Protein AF-A0A2E3PGF3-F1 (afdb_monomer_lite)

Foldseek 3Di:
DDLVVVLVVLVVPKKWFWDQDPDPPRDIWIAIPVRHTDDPVSCVVCVVQWDQPADPPDPPDDRRIIGGDD

Radius of gyration: 11.7 Å; chains: 1; bounding box: 26×25×29 Å

Sequence (70 aa):
MKVMDVLSRIRAGERVMVHLGAGQEVKKKYSLTDGTKVSEDQFRRIREFLKPHDPGLFSDAEPQSYQWGG

Structure (mmCIF, N/CA/C/O backbone):
data_AF-A0A2E3PGF3-F1
#
_entry.id   AF-A0A2E3PGF3-F1
#
loop_
_atom_site.group_PDB
_atom_site.id
_atom_site.type_symbol
_atom_site.label_atom_id
_atom_site.label_alt_id
_atom_site.label_comp_id
_atom_site.label_asym_id
_atom_site.label_entity_id
_atom_site.label_seq_id
_atom_site.pdbx_PDB_ins_code
_atom_site.Cartn_x
_atom_site.Cartn_y
_atom_site.Cartn_z
_atom_site.occupancy
_atom_site.B_iso_or_equiv
_atom_site.auth_seq_id
_atom_site.auth_comp_id
_atom_site.auth_asym_id
_atom_site.auth_atom_id
_atom_site.pdbx_PDB_model_num
ATOM 1 N N . MET A 1 1 ? 1.297 13.532 7.135 1.00 77.56 1 MET A N 1
ATOM 2 C CA . MET A 1 1 ? 0.368 12.478 7.601 1.00 77.56 1 MET A CA 1
ATOM 3 C C . MET A 1 1 ? 1.157 11.440 8.387 1.00 77.56 1 MET A C 1
ATOM 5 O O . MET A 1 1 ? 2.285 11.154 7.990 1.00 77.56 1 MET A O 1
ATOM 9 N N . LYS A 1 2 ? 0.644 10.927 9.509 1.00 87.81 2 LYS A N 1
ATOM 10 C CA . LYS A 1 2 ? 1.333 9.886 10.288 1.00 87.81 2 LYS A CA 1
ATOM 11 C C . LYS A 1 2 ? 1.073 8.514 9.664 1.00 87.81 2 LYS A C 1
ATOM 13 O O . LYS A 1 2 ? 0.059 8.308 9.009 1.00 87.81 2 LYS A O 1
ATOM 18 N N . VAL A 1 3 ? 1.979 7.562 9.893 1.00 87.44 3 VAL A N 1
ATOM 19 C CA . VAL A 1 3 ? 1.836 6.167 9.420 1.00 87.44 3 VAL A CA 1
ATOM 20 C C . VAL A 1 3 ? 0.521 5.544 9.913 1.00 87.44 3 VAL A C 1
ATOM 22 O O . VAL A 1 3 ? -0.168 4.871 9.156 1.00 87.44 3 VAL A O 1
ATOM 25 N N . MET A 1 4 ? 0.140 5.832 11.161 1.00 89.06 4 MET A N 1
ATOM 26 C CA . MET A 1 4 ? -1.095 5.323 11.767 1.00 89.06 4 MET A CA 1
ATOM 27 C C . MET A 1 4 ? -2.369 5.857 11.100 1.00 89.06 4 MET A C 1
ATOM 29 O O . MET A 1 4 ? -3.368 5.141 11.039 1.00 89.06 4 MET A O 1
ATOM 33 N N . ASP A 1 5 ? -2.331 7.077 10.560 1.00 90.88 5 ASP A N 1
ATOM 34 C CA . ASP A 1 5 ? -3.468 7.649 9.832 1.00 90.88 5 ASP A CA 1
ATOM 35 C C . ASP A 1 5 ? -3.679 6.881 8.518 1.00 90.88 5 ASP A C 1
ATOM 37 O O . ASP A 1 5 ? -4.800 6.501 8.194 1.00 90.88 5 ASP A O 1
ATOM 41 N N . VAL A 1 6 ? -2.587 6.571 7.804 1.00 88.31 6 VAL A N 1
ATOM 42 C CA . VAL A 1 6 ? -2.611 5.760 6.571 1.00 88.31 6 VAL A CA 1
ATOM 43 C C . VAL A 1 6 ? -3.208 4.382 6.847 1.00 88.31 6 VAL A C 1
ATOM 45 O O . VAL A 1 6 ? -4.120 3.948 6.147 1.00 88.31 6 VAL A O 1
ATOM 48 N N . LEU A 1 7 ? -2.733 3.713 7.900 1.00 89.19 7 LEU A N 1
ATOM 49 C CA . LEU A 1 7 ? -3.215 2.389 8.290 1.00 89.19 7 LEU A CA 1
ATOM 50 C C . LEU A 1 7 ? -4.711 2.402 8.638 1.00 89.19 7 LEU A C 1
ATOM 52 O O . LEU A 1 7 ? -5.454 1.523 8.207 1.00 89.19 7 LEU A O 1
ATOM 56 N N . SER A 1 8 ? -5.161 3.419 9.379 1.00 91.62 8 SER A N 1
ATOM 57 C CA . SER A 1 8 ? -6.570 3.568 9.766 1.00 91.62 8 SER A CA 1
ATOM 58 C C . SER A 1 8 ? -7.481 3.747 8.552 1.00 91.62 8 SER A C 1
ATOM 60 O O . SER A 1 8 ? -8.557 3.158 8.504 1.00 91.62 8 SER A O 1
ATOM 62 N N . ARG A 1 9 ? -7.035 4.505 7.544 1.00 92.94 9 ARG A N 1
ATOM 63 C CA . ARG A 1 9 ? -7.783 4.703 6.295 1.00 92.94 9 ARG A CA 1
ATOM 64 C C . ARG A 1 9 ? -7.870 3.432 5.454 1.00 92.94 9 ARG A C 1
ATOM 66 O O . ARG A 1 9 ? -8.944 3.095 4.966 1.00 92.94 9 ARG A O 1
ATOM 73 N N . ILE A 1 10 ? -6.775 2.680 5.351 1.00 90.69 10 ILE A N 1
ATOM 74 C CA . ILE A 1 10 ? -6.771 1.395 4.635 1.00 90.69 10 ILE A CA 1
ATOM 75 C C . ILE A 1 10 ? -7.680 0.382 5.335 1.00 90.69 10 ILE A C 1
ATOM 77 O O . ILE A 1 10 ? -8.458 -0.316 4.688 1.00 90.69 10 ILE A O 1
ATOM 81 N N . ARG A 1 11 ? -7.662 0.356 6.673 1.00 89.81 11 ARG A N 1
ATOM 82 C CA . ARG A 1 11 ? -8.586 -0.459 7.472 1.00 89.81 11 ARG A CA 1
ATOM 83 C C . ARG A 1 11 ? -10.053 -0.050 7.281 1.00 89.81 11 ARG A C 1
ATOM 85 O O . ARG A 1 11 ? -10.928 -0.903 7.387 1.00 89.81 11 ARG A O 1
ATOM 92 N N . ALA A 1 12 ? -10.324 1.221 6.981 1.00 91.00 12 ALA A N 1
ATOM 93 C CA . ALA A 1 12 ? -11.660 1.723 6.656 1.00 91.00 12 ALA A CA 1
ATOM 94 C C . ALA A 1 12 ? -12.119 1.392 5.220 1.00 91.00 12 ALA A C 1
ATOM 96 O O . ALA A 1 12 ? -13.254 1.701 4.865 1.00 91.00 12 ALA A O 1
ATOM 97 N N . GLY A 1 13 ? -11.272 0.750 4.407 1.00 88.50 13 GLY A N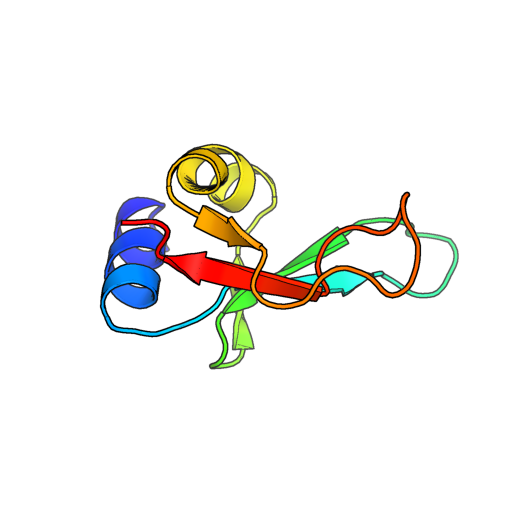 1
ATOM 98 C CA . GLY A 1 13 ? -11.612 0.282 3.061 1.00 88.50 13 GLY A CA 1
ATOM 99 C C . GLY A 1 13 ? -10.841 0.959 1.928 1.00 88.50 13 GLY A C 1
ATOM 100 O O . GLY A 1 13 ? -11.039 0.593 0.770 1.00 88.50 13 GLY A O 1
ATOM 101 N N . GLU A 1 14 ? -9.952 1.914 2.221 1.00 91.75 14 GLU A N 1
ATOM 102 C CA . GLU A 1 14 ? -9.062 2.462 1.194 1.00 91.75 14 GLU A CA 1
ATOM 103 C C . GLU A 1 14 ? -7.989 1.457 0.766 1.00 91.75 14 GLU A C 1
ATOM 105 O O . GLU A 1 14 ? -7.639 0.523 1.490 1.00 91.75 14 GLU A O 1
ATOM 110 N N . ARG A 1 15 ? -7.432 1.666 -0.428 1.00 91.94 15 ARG A N 1
ATOM 111 C CA . ARG A 1 15 ? -6.335 0.852 -0.965 1.00 91.94 15 ARG A CA 1
ATOM 112 C C . ARG A 1 15 ? -5.109 1.713 -1.190 1.00 91.94 15 ARG A C 1
ATOM 114 O O . ARG A 1 15 ? -5.230 2.892 -1.514 1.00 91.94 15 ARG A O 1
ATOM 121 N N . VAL A 1 16 ? -3.933 1.113 -1.052 1.00 91.88 16 VAL A N 1
ATOM 122 C CA . VAL A 1 16 ? -2.680 1.732 -1.484 1.00 91.88 16 VAL A CA 1
ATOM 123 C C . VAL A 1 16 ? -2.456 1.378 -2.944 1.00 91.88 16 VAL A C 1
ATOM 125 O O . VAL A 1 16 ? -2.252 0.215 -3.271 1.00 91.88 16 VAL A O 1
ATOM 128 N N . MET A 1 17 ? -2.471 2.379 -3.808 1.00 90.81 17 MET A N 1
ATOM 129 C CA . MET A 1 17 ? -2.138 2.289 -5.220 1.00 90.81 17 MET A CA 1
ATOM 130 C C . MET A 1 17 ? -0.631 2.447 -5.416 1.00 90.81 17 MET A C 1
ATOM 132 O O . MET A 1 17 ? -0.005 3.346 -4.844 1.00 90.81 17 MET A O 1
ATOM 136 N N . VAL A 1 18 ? -0.053 1.594 -6.256 1.00 88.75 18 VAL A N 1
ATOM 137 C CA . VAL A 1 18 ? 1.342 1.677 -6.687 1.00 88.75 18 VAL A CA 1
ATOM 138 C C . VAL A 1 18 ? 1.384 2.273 -8.084 1.00 88.75 18 VAL A C 1
ATOM 140 O O . VAL A 1 18 ? 0.833 1.727 -9.036 1.00 88.75 18 VAL A O 1
ATOM 143 N N . HIS A 1 19 ? 2.092 3.384 -8.223 1.00 85.31 19 HIS A N 1
ATOM 144 C CA . HIS A 1 19 ? 2.364 4.013 -9.503 1.00 85.31 19 HIS A CA 1
ATOM 145 C C . HIS A 1 19 ? 3.840 3.835 -9.839 1.00 85.31 19 HIS A C 1
ATOM 147 O O . HIS A 1 19 ? 4.726 4.302 -9.115 1.00 85.31 19 HIS A O 1
ATOM 153 N N . LEU A 1 20 ? 4.107 3.173 -10.959 1.00 78.56 20 LEU A N 1
ATOM 154 C CA . LEU A 1 20 ? 5.443 3.104 -11.533 1.00 78.56 20 LEU A CA 1
ATOM 155 C C . LEU A 1 20 ? 5.718 4.431 -12.250 1.00 78.56 20 LEU A C 1
ATOM 157 O O . LEU A 1 20 ? 4.935 4.855 -13.101 1.00 78.56 20 LEU A O 1
ATOM 161 N N . GLY A 1 21 ? 6.798 5.119 -11.878 1.00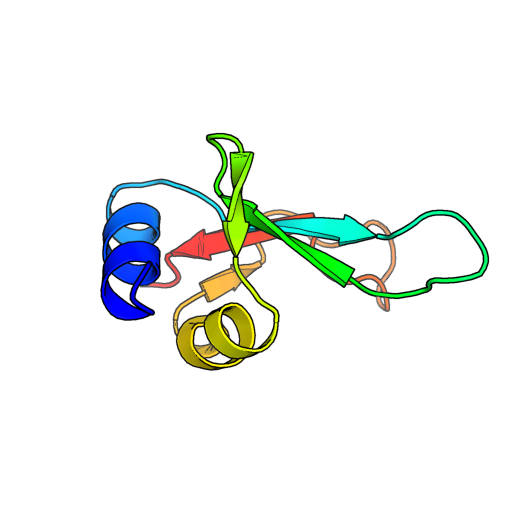 66.12 21 GLY A N 1
ATOM 162 C CA . GLY A 1 21 ? 7.255 6.290 -12.622 1.00 66.12 21 GLY A CA 1
ATOM 163 C C . GLY A 1 21 ? 7.621 5.897 -14.055 1.00 66.12 21 GLY A C 1
ATOM 164 O O . GLY A 1 21 ? 8.306 4.899 -14.266 1.00 66.12 21 GLY A O 1
ATOM 165 N N . ALA A 1 22 ? 7.163 6.669 -15.041 1.00 57.00 22 ALA A N 1
ATOM 166 C CA . ALA A 1 22 ? 7.614 6.531 -16.422 1.00 57.00 22 ALA A CA 1
ATOM 167 C C . ALA A 1 22 ? 8.883 7.380 -16.635 1.00 57.00 22 ALA A C 1
ATOM 169 O O . ALA A 1 22 ? 8.887 8.564 -16.297 1.00 57.00 22 ALA A O 1
ATOM 170 N N . GLY A 1 23 ? 9.948 6.796 -17.201 1.00 61.44 23 GLY A N 1
ATOM 171 C CA . GLY A 1 23 ? 11.186 7.503 -17.576 1.00 61.44 23 GLY A CA 1
ATOM 172 C C . GLY A 1 23 ? 12.421 7.165 -16.722 1.00 61.44 23 GLY A C 1
ATOM 173 O O . GLY A 1 23 ? 12.544 6.057 -16.212 1.00 61.44 23 GLY A O 1
ATOM 174 N N . GLN A 1 24 ? 13.359 8.118 -16.595 1.00 53.00 24 GLN A N 1
ATOM 175 C CA . GLN A 1 24 ? 14.648 7.949 -15.889 1.00 53.00 24 GLN A CA 1
ATOM 176 C C . GLN A 1 24 ? 14.524 7.827 -14.357 1.00 53.00 24 GLN A C 1
ATOM 178 O O . GLN A 1 24 ? 15.452 7.356 -13.702 1.00 53.00 24 GLN A O 1
ATOM 183 N N . GLU A 1 25 ? 13.385 8.206 -13.770 1.00 52.38 25 GLU A N 1
ATOM 184 C CA . GLU A 1 25 ? 13.087 7.950 -12.360 1.00 52.38 25 GLU A CA 1
ATOM 185 C C . GLU A 1 25 ? 12.218 6.697 -12.218 1.00 52.38 25 GLU A C 1
ATOM 187 O O . GLU A 1 25 ? 10.992 6.766 -12.135 1.00 52.38 25 GLU A O 1
ATOM 192 N N . VAL A 1 26 ? 12.869 5.538 -12.097 1.00 64.25 26 VAL A N 1
ATOM 193 C CA . VAL A 1 26 ? 12.244 4.249 -11.733 1.00 64.25 26 VAL A CA 1
ATOM 194 C C . VAL A 1 26 ? 11.866 4.230 -10.238 1.00 64.25 26 VAL A C 1
ATOM 196 O O . VAL A 1 26 ? 12.072 3.253 -9.523 1.00 64.25 26 VAL A O 1
ATOM 199 N N . LYS A 1 27 ? 11.370 5.349 -9.702 1.00 73.31 27 LYS A N 1
ATOM 200 C CA . LYS A 1 27 ? 10.939 5.442 -8.306 1.00 73.31 27 LYS A CA 1
ATOM 201 C C . LYS A 1 27 ? 9.448 5.169 -8.226 1.00 73.31 27 LYS A C 1
ATOM 203 O O . LYS A 1 27 ? 8.637 5.832 -8.874 1.00 73.31 27 LYS A O 1
ATOM 208 N N . LYS A 1 28 ? 9.097 4.180 -7.410 1.00 82.81 28 LYS A N 1
ATOM 209 C CA . LYS A 1 28 ? 7.712 3.811 -7.126 1.00 82.81 28 LYS A CA 1
ATOM 210 C C . LYS A 1 28 ? 7.068 4.912 -6.295 1.00 82.81 28 LYS A C 1
ATOM 212 O O . LYS A 1 28 ? 7.663 5.410 -5.340 1.00 82.81 28 LYS A O 1
ATOM 217 N N . LYS A 1 29 ? 5.856 5.303 -6.668 1.00 88.38 29 LYS A N 1
ATOM 218 C CA . LYS A 1 29 ? 5.043 6.261 -5.919 1.00 88.38 29 LYS A CA 1
ATOM 219 C C . LYS A 1 29 ? 3.846 5.520 -5.354 1.00 88.38 29 LYS A C 1
ATOM 221 O O . LYS A 1 29 ? 3.180 4.797 -6.085 1.00 88.38 29 LYS A O 1
ATOM 226 N N . TYR A 1 30 ? 3.570 5.730 -4.076 1.00 90.19 30 TYR A N 1
ATOM 227 C CA . TYR A 1 30 ? 2.428 5.126 -3.406 1.00 90.19 30 TYR A CA 1
ATOM 228 C C . TYR A 1 30 ? 1.390 6.214 -3.138 1.00 90.19 30 TYR A C 1
ATOM 230 O O . TYR A 1 30 ? 1.729 7.348 -2.785 1.00 90.19 30 TYR A O 1
ATOM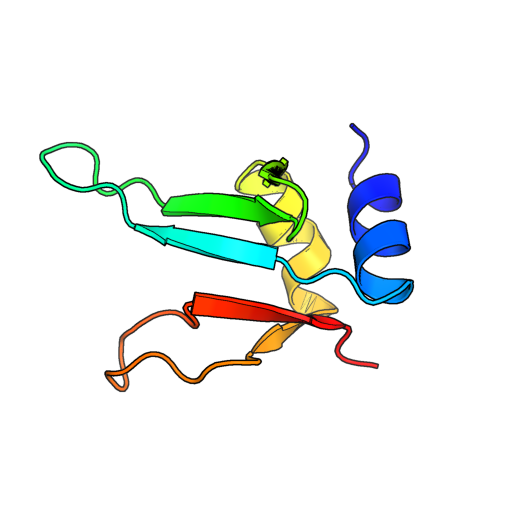 238 N N . SER A 1 31 ? 0.120 5.900 -3.335 1.00 92.62 31 SER A N 1
ATOM 239 C CA . SER A 1 31 ? -0.985 6.795 -2.999 1.00 92.62 31 SER A CA 1
ATOM 240 C C . SER A 1 31 ? -2.153 5.999 -2.432 1.00 92.62 31 SER A C 1
ATOM 242 O O . SER A 1 31 ? -2.222 4.793 -2.627 1.00 92.62 31 SER A O 1
ATOM 244 N N . LEU A 1 32 ? -3.042 6.638 -1.683 1.00 92.62 32 LEU A N 1
ATOM 245 C CA . LEU A 1 32 ? -4.334 6.060 -1.331 1.00 92.62 32 LEU A CA 1
ATOM 246 C C . LEU A 1 32 ? -5.313 6.243 -2.497 1.00 92.62 32 LEU A C 1
ATOM 248 O O . LEU A 1 32 ? -5.076 7.039 -3.405 1.00 92.62 32 LEU A O 1
ATOM 252 N N . THR A 1 33 ? -6.435 5.529 -2.465 1.00 91.19 33 THR A N 1
ATOM 253 C CA . THR A 1 33 ? -7.485 5.595 -3.499 1.00 91.19 33 THR A CA 1
ATOM 254 C C . THR A 1 33 ? -8.060 6.994 -3.724 1.00 91.19 33 THR A C 1
ATOM 256 O O . THR A 1 33 ? -8.572 7.268 -4.803 1.00 91.19 33 THR A O 1
ATOM 259 N N . ASP A 1 34 ? -7.965 7.885 -2.737 1.00 89.19 34 ASP A N 1
ATOM 260 C CA . ASP A 1 34 ? -8.383 9.288 -2.841 1.00 89.19 34 ASP A CA 1
ATOM 261 C C . ASP A 1 34 ? -7.302 10.214 -3.445 1.00 89.19 34 ASP A C 1
ATOM 263 O O . ASP A 1 34 ? -7.506 11.421 -3.559 1.00 89.19 34 ASP A O 1
ATOM 267 N N . GLY A 1 35 ? -6.134 9.670 -3.803 1.00 88.06 35 GLY A N 1
ATOM 268 C CA . GLY A 1 35 ? -4.978 10.410 -4.308 1.00 88.06 35 GLY A CA 1
ATOM 269 C C . GLY A 1 35 ? -4.029 10.939 -3.227 1.00 88.06 35 GLY A C 1
ATOM 270 O O . GLY A 1 35 ? -3.011 11.560 -3.554 1.00 88.06 35 GLY A O 1
ATOM 271 N N . THR A 1 36 ? -4.297 10.687 -1.942 1.00 91.25 36 THR A N 1
ATOM 272 C CA . THR A 1 36 ? -3.393 11.072 -0.854 1.00 91.25 36 THR A CA 1
ATOM 273 C C . THR A 1 36 ? -2.054 10.353 -1.010 1.00 91.25 36 THR A C 1
ATOM 275 O O . THR A 1 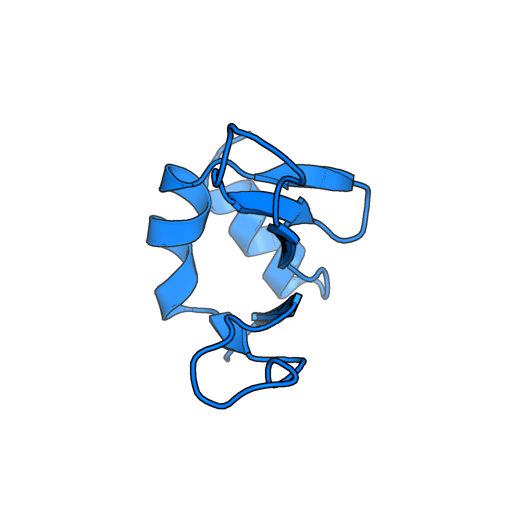36 ? -1.987 9.128 -1.029 1.00 91.25 36 THR A O 1
ATOM 278 N N . LYS A 1 37 ? -0.952 11.105 -1.087 1.00 91.50 37 LYS A N 1
ATOM 279 C CA . LYS A 1 37 ? 0.390 10.529 -1.260 1.00 91.50 37 LYS A CA 1
ATOM 280 C C . LYS A 1 37 ? 0.840 9.765 -0.012 1.00 91.50 37 LYS A C 1
ATOM 282 O O . LYS A 1 37 ? 0.765 10.286 1.102 1.00 91.50 37 LYS A O 1
ATOM 287 N N . VAL A 1 38 ? 1.389 8.575 -0.228 1.00 91.06 38 VAL A N 1
ATOM 288 C CA . VAL A 1 38 ? 2.039 7.733 0.782 1.00 91.06 38 VAL A CA 1
ATOM 289 C C . VAL A 1 38 ? 3.523 7.648 0.423 1.00 91.06 38 VAL A C 1
ATOM 291 O O . VAL A 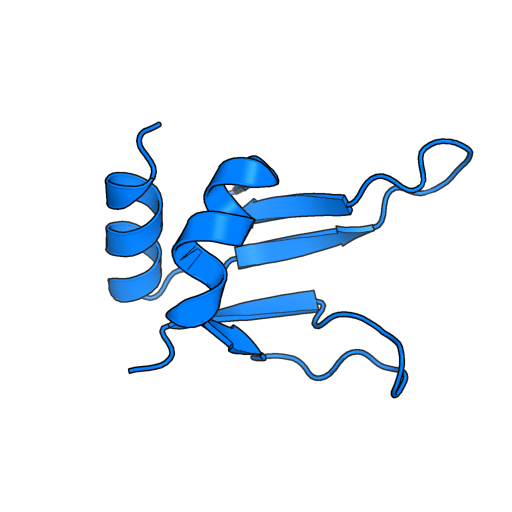1 38 ? 3.884 7.350 -0.716 1.00 91.06 38 VAL A O 1
ATOM 294 N N . SER A 1 39 ? 4.410 7.964 1.365 1.00 91.00 39 SER A N 1
ATOM 295 C CA . SER A 1 39 ? 5.849 7.822 1.128 1.00 91.00 39 SER A CA 1
ATOM 296 C C . SER A 1 39 ? 6.264 6.350 1.131 1.00 91.00 39 SER A C 1
ATOM 298 O O . SER A 1 39 ? 5.602 5.504 1.732 1.00 91.00 39 SER A O 1
ATOM 300 N N . GLU A 1 40 ? 7.394 6.036 0.497 1.00 89.94 40 GLU A N 1
ATOM 301 C CA . GLU A 1 40 ? 7.927 4.670 0.499 1.00 89.94 40 GLU A CA 1
ATOM 302 C C . GLU A 1 40 ? 8.190 4.154 1.923 1.00 89.94 40 GLU A C 1
ATOM 304 O O . GLU A 1 40 ? 7.839 3.019 2.236 1.00 89.94 40 GLU A O 1
ATOM 309 N N . ASP A 1 41 ? 8.721 4.992 2.818 1.00 90.62 41 ASP A N 1
ATOM 310 C CA . ASP A 1 41 ? 8.943 4.616 4.220 1.00 90.62 41 ASP A CA 1
ATOM 311 C C . ASP A 1 41 ? 7.639 4.315 4.964 1.00 90.62 41 ASP A C 1
ATOM 313 O O . ASP A 1 41 ? 7.580 3.386 5.772 1.00 90.62 41 ASP A O 1
ATOM 317 N N . GLN A 1 42 ? 6.582 5.092 4.700 1.00 90.88 42 GLN A N 1
ATOM 318 C CA . GLN A 1 42 ? 5.263 4.835 5.275 1.00 90.88 42 GLN A CA 1
ATOM 319 C C . GLN A 1 42 ? 4.713 3.509 4.765 1.00 90.88 42 GLN A C 1
ATOM 321 O O . GLN A 1 42 ? 4.274 2.697 5.574 1.00 90.88 42 GLN A O 1
ATOM 326 N N . PHE A 1 43 ? 4.793 3.276 3.452 1.00 91.00 43 PHE A N 1
ATOM 327 C CA . PHE A 1 43 ? 4.365 2.030 2.831 1.00 91.00 43 PHE A CA 1
ATOM 328 C C . PHE A 1 43 ? 5.120 0.823 3.401 1.00 91.00 43 PHE A C 1
ATOM 330 O O . PHE A 1 43 ? 4.492 -0.139 3.830 1.00 91.00 43 PHE A O 1
ATOM 337 N N . ARG A 1 44 ? 6.454 0.885 3.503 1.00 90.94 44 ARG A N 1
ATOM 338 C CA . ARG A 1 44 ? 7.277 -0.204 4.060 1.00 90.94 44 ARG A CA 1
ATOM 339 C C . ARG A 1 44 ? 6.867 -0.588 5.482 1.00 90.94 44 ARG A C 1
ATOM 341 O O . ARG A 1 44 ? 6.863 -1.772 5.792 1.00 90.94 44 ARG A O 1
ATOM 348 N N . ARG A 1 45 ? 6.492 0.387 6.318 1.00 92.50 45 ARG A N 1
ATOM 349 C CA . ARG A 1 45 ? 6.038 0.153 7.702 1.00 92.50 45 ARG A CA 1
ATOM 350 C C . ARG A 1 45 ? 4.644 -0.455 7.808 1.00 92.50 45 ARG A C 1
ATOM 352 O O . ARG A 1 45 ? 4.338 -1.052 8.827 1.00 92.50 45 ARG A O 1
ATOM 359 N N . ILE A 1 46 ? 3.785 -0.251 6.812 1.00 90.06 46 ILE A N 1
ATOM 360 C CA . ILE A 1 46 ? 2.418 -0.794 6.827 1.00 90.06 46 ILE A CA 1
ATOM 361 C C . ILE A 1 46 ? 2.273 -2.051 5.973 1.00 90.06 46 ILE A C 1
ATOM 363 O O . ILE A 1 46 ? 1.289 -2.761 6.126 1.00 90.06 46 ILE A O 1
ATOM 367 N N . ARG A 1 47 ? 3.234 -2.333 5.085 1.00 89.00 47 ARG A N 1
ATOM 368 C CA . ARG A 1 47 ? 3.179 -3.414 4.092 1.00 89.00 47 ARG A CA 1
ATOM 369 C C . ARG A 1 47 ? 2.883 -4.780 4.704 1.00 89.00 47 ARG A C 1
ATOM 371 O O . ARG A 1 47 ? 2.180 -5.560 4.079 1.00 89.00 47 ARG A O 1
ATOM 378 N N . GLU A 1 48 ? 3.391 -5.062 5.901 1.00 90.62 48 GLU A N 1
ATOM 379 C CA . GLU A 1 48 ? 3.141 -6.327 6.610 1.00 90.62 48 GLU A CA 1
ATOM 380 C C . GLU A 1 48 ? 1.655 -6.562 6.944 1.00 90.62 48 GLU A C 1
ATOM 382 O O . GLU A 1 48 ? 1.221 -7.705 7.035 1.00 90.62 48 GLU A O 1
ATOM 387 N N . PHE A 1 49 ? 0.861 -5.491 7.045 1.00 89.81 49 PHE A N 1
ATOM 388 C CA . PHE A 1 49 ? -0.584 -5.539 7.292 1.00 89.81 49 PHE A CA 1
ATOM 389 C C . PHE A 1 49 ? -1.413 -5.528 6.003 1.00 89.81 49 PHE A C 1
ATOM 391 O O . PHE A 1 49 ? -2.646 -5.519 6.048 1.00 89.81 49 PHE A O 1
ATOM 398 N N . LEU A 1 50 ? -0.758 -5.469 4.842 1.00 90.56 50 LEU A N 1
ATOM 399 C CA . LEU A 1 50 ? -1.412 -5.341 3.551 1.00 90.56 50 LEU A CA 1
ATOM 400 C C . LEU A 1 50 ? -1.322 -6.638 2.756 1.00 90.56 50 LEU A C 1
ATOM 402 O O . LEU A 1 50 ? -0.297 -7.316 2.737 1.00 90.56 50 LEU A O 1
ATOM 406 N N . LYS A 1 51 ? -2.392 -6.949 2.029 1.00 90.00 51 LYS A N 1
ATOM 407 C CA . LYS A 1 51 ? -2.411 -8.020 1.034 1.00 90.00 51 LYS A CA 1
ATOM 408 C C . LYS A 1 51 ? -2.452 -7.426 -0.375 1.00 90.00 51 LYS A C 1
ATOM 410 O O . LYS A 1 51 ? -3.153 -6.431 -0.585 1.00 90.00 51 LYS A O 1
ATOM 415 N N . PRO A 1 52 ? -1.731 -8.022 -1.341 1.00 88.50 52 PRO A N 1
ATOM 416 C CA . PRO A 1 52 ? -1.933 -7.738 -2.758 1.00 88.50 52 PRO A CA 1
ATOM 417 C C . PRO A 1 52 ? -3.418 -7.862 -3.108 1.00 88.50 52 PRO A C 1
ATOM 419 O O . PRO A 1 52 ? -4.036 -8.873 -2.775 1.00 88.50 52 PRO A O 1
ATOM 422 N N . HIS A 1 53 ? -3.994 -6.839 -3.735 1.00 84.00 53 HIS A N 1
ATOM 423 C CA . HIS A 1 53 ? -5.364 -6.907 -4.244 1.00 84.00 53 HIS A CA 1
ATOM 424 C C . HIS A 1 53 ? -5.367 -7.284 -5.726 1.00 84.00 53 HIS A C 1
ATOM 426 O O . HIS A 1 53 ? -6.052 -8.225 -6.114 1.00 84.00 53 HIS A O 1
ATOM 432 N N . ASP A 1 54 ? -4.527 -6.616 -6.517 1.00 76.62 54 ASP A N 1
ATOM 433 C CA . ASP A 1 54 ? -4.331 -6.926 -7.930 1.00 76.62 54 ASP A CA 1
ATOM 434 C C . ASP A 1 54 ? -2.985 -7.635 -8.107 1.00 76.62 54 ASP A C 1
ATOM 436 O O . ASP A 1 54 ? -1.947 -7.004 -7.873 1.00 76.62 54 ASP A O 1
ATOM 440 N N . PRO A 1 55 ? -2.943 -8.923 -8.496 1.00 62.81 55 PRO A N 1
ATOM 441 C CA . PRO A 1 55 ? -1.683 -9.547 -8.870 1.00 62.81 55 PRO A CA 1
ATOM 442 C C . PRO A 1 55 ? -1.128 -8.756 -10.055 1.00 62.81 55 PRO A C 1
ATOM 444 O O . PRO A 1 55 ? -1.829 -8.540 -11.045 1.00 62.81 55 PRO A O 1
ATOM 447 N N . GLY A 1 56 ? 0.103 -8.257 -9.939 1.00 61.62 56 GLY A N 1
ATOM 448 C CA . GLY A 1 56 ? 0.760 -7.589 -11.057 1.00 61.62 56 GLY A CA 1
ATOM 449 C C . GLY A 1 56 ? 0.670 -8.465 -12.312 1.00 61.62 56 GLY A C 1
ATOM 450 O O . GLY A 1 56 ? 0.693 -9.690 -12.224 1.00 61.62 56 GLY A O 1
ATOM 451 N N . LEU A 1 57 ? 0.557 -7.846 -13.490 1.00 59.31 57 LEU A N 1
ATOM 452 C CA . LEU A 1 57 ? 0.401 -8.557 -14.772 1.00 59.31 57 LEU A CA 1
ATOM 453 C C . LEU A 1 57 ? 1.533 -9.564 -15.068 1.00 59.31 57 LEU A C 1
ATOM 455 O O . LEU A 1 57 ? 1.382 -10.417 -15.939 1.00 59.31 57 LEU A O 1
ATOM 459 N N . PHE A 1 58 ? 2.656 -9.473 -14.351 1.00 57.88 58 PHE A N 1
ATOM 460 C CA . PHE A 1 58 ? 3.812 -10.354 -14.472 1.00 57.88 58 PHE A CA 1
ATOM 461 C C . PHE A 1 58 ? 4.201 -10.913 -13.101 1.00 57.88 58 P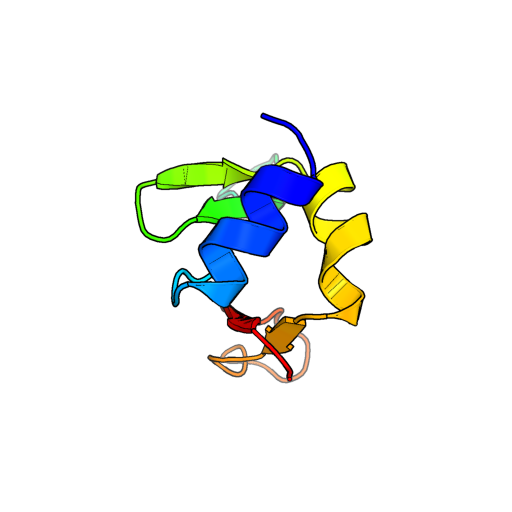HE A C 1
ATOM 463 O O . PHE A 1 58 ? 4.024 -10.245 -12.086 1.00 57.88 58 PHE A O 1
ATOM 470 N N . SER A 1 59 ? 4.792 -12.109 -13.075 1.00 52.59 59 SER A N 1
ATOM 471 C CA . SER A 1 59 ? 5.202 -12.780 -11.829 1.00 52.59 59 SER A CA 1
ATOM 472 C C . SER A 1 59 ? 6.250 -11.998 -11.018 1.00 52.59 59 SER A C 1
ATOM 474 O O . SER A 1 59 ? 6.336 -12.184 -9.808 1.00 52.59 59 SER A O 1
ATOM 476 N N . ASP A 1 60 ? 7.003 -11.107 -11.674 1.00 57.34 60 ASP A N 1
ATOM 477 C CA . ASP A 1 60 ? 7.970 -10.185 -11.058 1.00 57.34 60 ASP A CA 1
ATOM 478 C C . ASP A 1 60 ? 7.420 -8.755 -10.880 1.00 57.34 60 ASP A C 1
ATOM 480 O O . ASP A 1 60 ? 8.114 -7.864 -10.383 1.00 57.34 60 ASP A O 1
ATOM 484 N N . ALA A 1 61 ? 6.180 -8.497 -11.311 1.00 62.69 61 ALA A N 1
ATOM 485 C CA . ALA A 1 61 ? 5.564 -7.184 -11.192 1.00 62.69 61 ALA A CA 1
ATOM 486 C C . ALA A 1 61 ? 4.949 -7.004 -9.804 1.00 62.69 61 ALA A C 1
ATOM 488 O O . ALA A 1 61 ? 4.204 -7.845 -9.302 1.00 62.69 61 ALA A O 1
ATOM 489 N N . GLU A 1 62 ? 5.233 -5.855 -9.194 1.00 69.25 62 GLU A N 1
ATOM 490 C CA . GLU A 1 62 ? 4.568 -5.471 -7.958 1.00 69.25 62 GLU A CA 1
ATOM 491 C C . GLU A 1 62 ? 3.053 -5.312 -8.192 1.00 69.25 62 GLU A C 1
ATOM 493 O O . GLU A 1 62 ? 2.654 -4.805 -9.248 1.00 69.25 62 GLU A O 1
ATOM 498 N N . PRO A 1 63 ? 2.207 -5.721 -7.227 1.00 78.44 63 PRO A N 1
ATOM 499 C CA . PRO A 1 63 ? 0.781 -5.428 -7.249 1.00 78.44 63 PRO A CA 1
ATOM 500 C C . PRO A 1 63 ? 0.508 -3.952 -7.529 1.00 78.44 63 PRO A C 1
ATOM 502 O O . PRO A 1 63 ? 1.144 -3.073 -6.947 1.00 78.44 63 PRO A O 1
ATOM 505 N N . GLN A 1 64 ? -0.465 -3.672 -8.396 1.00 84.38 64 GLN A N 1
ATOM 506 C CA . GLN A 1 64 ? -0.877 -2.291 -8.677 1.00 84.38 64 GLN A CA 1
ATOM 507 C C . GLN A 1 64 ? -1.658 -1.680 -7.514 1.00 84.38 64 GLN A C 1
ATOM 509 O O . GLN A 1 64 ? -1.697 -0.456 -7.369 1.00 84.38 64 GLN A O 1
ATOM 514 N N . SER A 1 65 ? -2.252 -2.522 -6.668 1.00 88.56 65 SER A N 1
ATOM 515 C CA . SER A 1 65 ? -2.900 -2.081 -5.448 1.00 88.56 65 SER A CA 1
ATOM 516 C C . SER A 1 65 ? -2.755 -3.088 -4.304 1.00 88.56 65 SER A C 1
ATOM 518 O O . SER A 1 65 ? -2.677 -4.307 -4.499 1.00 88.56 65 SER A O 1
ATOM 520 N N . TYR A 1 66 ? -2.715 -2.553 -3.088 1.00 90.44 66 TYR A N 1
ATOM 521 C CA . TYR A 1 66 ? -2.692 -3.286 -1.831 1.00 90.44 66 TYR A CA 1
ATOM 522 C C . TYR A 1 66 ? -3.898 -2.886 -0.980 1.00 90.44 66 TYR A C 1
ATOM 524 O O . TYR A 1 66 ? -4.235 -1.705 -0.883 1.00 90.44 66 TYR A O 1
ATOM 532 N N . GLN A 1 67 ? -4.521 -3.858 -0.322 1.00 91.88 67 GLN A N 1
ATOM 533 C CA . GLN A 1 67 ? -5.662 -3.646 0.573 1.00 91.88 67 GLN A CA 1
ATOM 534 C C . GLN A 1 67 ? -5.385 -4.201 1.971 1.00 91.88 67 GLN A C 1
ATOM 536 O O . GLN A 1 67 ? -4.414 -4.934 2.171 1.00 91.88 67 GLN A O 1
ATOM 541 N N . TRP A 1 68 ? -6.248 -3.872 2.935 1.00 91.38 68 TRP A N 1
ATOM 542 C CA . TRP A 1 68 ? -6.163 -4.414 4.292 1.00 91.38 68 TRP A CA 1
ATOM 543 C C . TRP A 1 68 ? -6.124 -5.950 4.287 1.00 91.38 68 TRP A C 1
ATOM 545 O O . TRP A 1 68 ? -6.956 -6.604 3.655 1.00 91.38 68 TRP A O 1
ATOM 555 N N . GLY A 1 69 ? -5.135 -6.521 4.978 1.00 84.75 69 GLY A N 1
ATOM 556 C CA . GLY A 1 69 ? -4.871 -7.955 4.978 1.00 84.75 69 GLY A CA 1
ATOM 557 C C . GLY A 1 69 ? -5.682 -8.777 5.980 1.00 84.75 69 GLY A C 1
ATOM 558 O O . GLY A 1 69 ? -5.808 -9.988 5.779 1.00 84.75 69 GLY A O 1
ATOM 559 N N . GLY A 1 70 ? -6.268 -8.145 7.000 1.00 73.50 70 GLY A N 1
ATOM 560 C CA . GLY A 1 70 ? -6.821 -8.845 8.165 1.00 73.50 70 GLY A CA 1
ATOM 561 C C . GLY A 1 70 ? -5.806 -8.923 9.286 1.00 73.50 70 GLY A C 1
ATOM 562 O O . GLY A 1 70 ? -4.746 -9.541 9.049 1.00 73.50 70 GLY A O 1
#

Secondary structure (DSSP, 8-state):
--HHHHHHHHHTT--EEEEEPPSS---EEEEETTS-EE-HHHHHHHGGGEEESS--SSTTSPPSEEEE--

pLDDT: mean 82.61, std 12.35, range [52.38, 92.94]